Protein AF-A0A959BJ70-F1 (afdb_monomer_lite)

pLDDT: mean 80.43, std 12.51, range [38.5, 95.38]

Foldseek 3Di:
DDDDPVVVVCVVVVHPPVVCCVPPPQWDWDADPVQATCFTDPSRCVQQVHDRVRRHRHHCVVCPPVDDGD

Sequence (70 aa):
MKPSSEMIELMEKGFDFENFLNTHINGILAVREDGRLLLADHDATTLLGYSPSQLNGQPVSLILPKLQLP

Radius of gyration: 13.96 Å; chains: 1; bounding box: 25×29×34 Å

Structure (mmCIF, N/CA/C/O backbone):
data_AF-A0A959BJ70-F1
#
_entry.id   AF-A0A959BJ70-F1
#
loop_
_atom_site.group_PDB
_atom_site.id
_atom_site.type_symbol
_atom_site.label_atom_id
_atom_site.label_alt_id
_atom_site.label_comp_id
_atom_site.label_asym_id
_atom_site.label_entity_id
_atom_site.label_seq_id
_atom_site.pdbx_PDB_ins_code
_atom_site.Cartn_x
_atom_site.Cartn_y
_atom_site.Cartn_z
_atom_site.occupancy
_atom_site.B_iso_or_equiv
_atom_site.auth_seq_id
_atom_site.auth_comp_id
_atom_site.auth_asym_id
_atom_site.auth_atom_id
_atom_site.pdbx_PDB_model_num
ATOM 1 N N . MET A 1 1 ? -2.395 -20.089 -4.917 1.00 41.69 1 MET A N 1
ATOM 2 C CA . MET A 1 1 ? -2.792 -19.072 -5.916 1.00 41.69 1 MET A CA 1
ATOM 3 C C . MET A 1 1 ? -1.930 -19.301 -7.154 1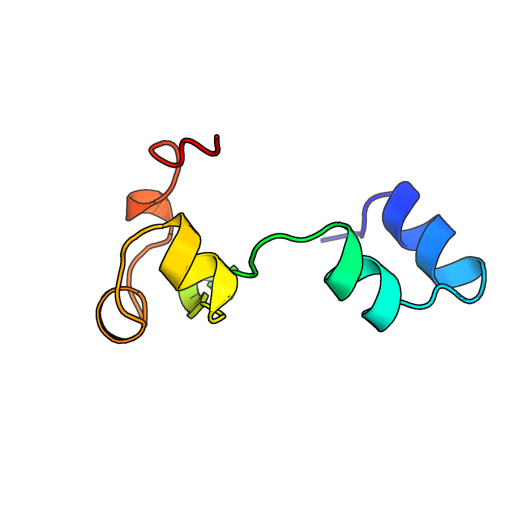.00 41.69 1 MET A C 1
ATOM 5 O O . MET A 1 1 ? -0.718 -19.324 -6.994 1.00 41.69 1 MET A O 1
ATOM 9 N N . LYS A 1 2 ? -2.501 -19.610 -8.330 1.00 38.50 2 LYS A N 1
ATOM 10 C CA . LYS A 1 2 ? -1.690 -19.723 -9.559 1.00 38.50 2 LYS A CA 1
ATOM 11 C C . LYS A 1 2 ? -1.357 -18.302 -10.038 1.00 38.50 2 LYS A C 1
ATOM 13 O O . LYS A 1 2 ? -2.287 -17.496 -10.070 1.00 38.50 2 LYS A O 1
ATOM 18 N N . PRO A 1 3 ? -0.091 -17.981 -10.352 1.00 56.94 3 PRO A N 1
ATOM 19 C CA . PRO A 1 3 ? 0.259 -16.681 -10.918 1.00 56.94 3 PRO A CA 1
ATOM 20 C C . PRO A 1 3 ? -0.551 -16.422 -12.196 1.00 56.94 3 PRO A C 1
ATOM 22 O O . PRO A 1 3 ? -0.869 -17.365 -12.927 1.00 56.94 3 PRO A O 1
ATOM 25 N N . SER A 1 4 ? -0.937 -15.162 -12.427 1.00 69.31 4 SER A N 1
ATOM 26 C CA . SER A 1 4 ? -1.617 -14.757 -13.660 1.00 69.31 4 SER A CA 1
ATOM 27 C C . SER A 1 4 ? -0.744 -15.107 -14.867 1.00 69.31 4 SER A C 1
ATOM 29 O O . SER A 1 4 ? 0.483 -15.135 -14.770 1.00 69.31 4 SER A O 1
ATOM 31 N N . SER A 1 5 ? -1.367 -15.402 -16.008 1.00 65.81 5 SER A N 1
ATOM 32 C CA . SER A 1 5 ? -0.661 -15.826 -17.224 1.00 65.81 5 SER A CA 1
ATOM 33 C C . SER A 1 5 ? 0.417 -14.832 -17.667 1.00 65.81 5 SER A C 1
ATOM 35 O O . SER A 1 5 ? 1.470 -15.257 -18.123 1.00 65.81 5 SER A O 1
ATOM 37 N N . GLU A 1 6 ? 0.201 -13.535 -17.431 1.00 61.59 6 GLU A N 1
ATOM 38 C CA . GLU A 1 6 ? 1.191 -12.477 -17.675 1.00 61.59 6 GLU A CA 1
ATOM 39 C C . GLU A 1 6 ? 2.443 -12.637 -16.802 1.00 61.59 6 GLU A C 1
ATOM 41 O O . GLU A 1 6 ? 3.563 -12.475 -17.275 1.00 61.59 6 GLU A O 1
ATOM 46 N N . MET A 1 7 ? 2.274 -13.017 -15.534 1.00 62.84 7 MET A N 1
ATOM 47 C CA . MET A 1 7 ? 3.378 -13.208 -14.594 1.00 62.84 7 MET A CA 1
ATOM 48 C C . MET A 1 7 ? 4.180 -14.478 -14.906 1.00 62.84 7 MET A C 1
ATOM 50 O O . MET A 1 7 ? 5.395 -14.506 -14.717 1.00 62.84 7 MET A O 1
ATOM 54 N N . ILE A 1 8 ? 3.510 -15.524 -15.401 1.00 66.75 8 ILE A N 1
ATOM 55 C CA . ILE A 1 8 ? 4.164 -16.753 -15.874 1.00 66.75 8 ILE A CA 1
ATOM 56 C C . ILE A 1 8 ? 4.984 -16.463 -17.137 1.00 66.75 8 ILE A C 1
ATOM 58 O O . ILE A 1 8 ? 6.147 -16.853 -17.199 1.00 66.75 8 ILE A O 1
ATOM 62 N N . GLU A 1 9 ? 4.418 -15.727 -18.098 1.00 65.38 9 GLU A N 1
ATOM 63 C CA . GLU A 1 9 ? 5.108 -15.354 -19.340 1.00 65.38 9 GLU A CA 1
ATOM 64 C C . GLU A 1 9 ? 6.330 -14.458 -19.078 1.00 65.38 9 GLU A C 1
ATOM 66 O O . GLU A 1 9 ? 7.373 -14.618 -19.716 1.00 65.38 9 GLU A O 1
ATOM 71 N N . LEU A 1 10 ? 6.225 -13.549 -18.102 1.00 64.12 10 LEU A N 1
ATOM 72 C CA . LEU A 1 10 ? 7.357 -12.784 -17.584 1.00 64.12 10 LEU A CA 1
ATOM 73 C C . LEU A 1 10 ? 8.454 -13.733 -17.086 1.00 64.12 10 LEU A C 1
ATOM 75 O O . LEU A 1 10 ? 9.558 -13.728 -17.623 1.00 64.12 10 LEU A O 1
ATOM 79 N N . MET A 1 11 ? 8.156 -14.608 -16.123 1.00 64.00 11 MET A N 1
ATOM 80 C CA . MET A 1 11 ? 9.163 -15.513 -15.553 1.00 64.00 11 MET A CA 1
ATOM 81 C C . MET A 1 11 ? 9.840 -16.418 -16.604 1.00 64.00 11 MET A C 1
ATOM 83 O O . MET A 1 11 ? 11.030 -16.701 -16.472 1.00 64.00 11 MET A O 1
ATOM 87 N N . GLU A 1 12 ? 9.134 -16.827 -17.665 1.00 70.31 12 GLU A N 1
ATOM 88 C CA . GLU A 1 12 ? 9.685 -17.676 -18.736 1.00 70.31 12 GLU A CA 1
ATOM 89 C C . GLU A 1 12 ? 10.643 -16.947 -19.698 1.00 70.31 12 GLU A C 1
ATOM 91 O O . GLU A 1 12 ? 11.539 -17.581 -20.259 1.00 70.31 12 GLU A O 1
ATOM 96 N N . LYS A 1 13 ? 10.526 -15.623 -19.875 1.00 71.06 13 LYS A N 1
ATOM 97 C CA . LYS A 1 13 ? 11.378 -14.847 -20.805 1.00 71.06 13 LYS A CA 1
ATOM 98 C C . LYS A 1 13 ? 12.753 -14.448 -20.245 1.00 71.06 13 LYS A C 1
ATOM 100 O O . LYS A 1 13 ? 13.460 -13.676 -20.889 1.00 71.06 13 LYS A O 1
ATOM 105 N N . GLY A 1 14 ? 13.158 -14.959 -19.080 1.00 63.59 14 GLY A N 1
ATOM 106 C CA . GLY A 1 14 ? 14.360 -14.469 -18.391 1.00 63.59 14 GLY A CA 1
ATOM 107 C C . GLY A 1 14 ? 14.139 -13.053 -17.861 1.00 63.59 14 GLY A C 1
ATOM 108 O O . GLY A 1 14 ? 14.956 -12.160 -18.069 1.00 63.59 14 GLY A O 1
ATOM 109 N N . PHE A 1 15 ? 12.972 -12.834 -17.260 1.00 68.19 15 PHE A N 1
ATOM 110 C CA . PHE A 1 15 ? 12.560 -11.529 -16.781 1.00 68.19 15 PHE A CA 1
ATOM 111 C C . PHE A 1 15 ? 13.398 -11.059 -15.606 1.00 68.19 15 PHE A C 1
ATOM 113 O O . PHE A 1 15 ? 13.521 -11.738 -14.585 1.00 68.19 15 PHE A O 1
ATOM 120 N N . ASP A 1 16 ? 13.926 -9.853 -15.767 1.00 78.12 16 ASP A N 1
ATOM 121 C CA . ASP A 1 16 ? 14.583 -9.113 -14.709 1.00 78.12 16 ASP A CA 1
ATOM 122 C C . ASP A 1 16 ? 13.523 -8.610 -13.722 1.00 78.12 16 ASP A C 1
ATOM 124 O O . ASP A 1 16 ? 12.968 -7.514 -13.845 1.00 78.12 16 ASP A O 1
ATOM 128 N N . PHE A 1 17 ? 13.192 -9.492 -12.778 1.00 71.94 17 PHE A N 1
ATOM 129 C CA . PHE A 1 17 ? 12.205 -9.240 -11.739 1.00 71.94 17 PHE A CA 1
ATOM 130 C C . PHE A 1 17 ? 12.581 -8.008 -10.916 1.00 71.94 17 PHE A C 1
ATOM 132 O O . PHE A 1 17 ? 11.718 -7.180 -10.648 1.00 71.94 17 PHE A O 1
ATOM 139 N N . GLU A 1 18 ? 13.863 -7.837 -10.587 1.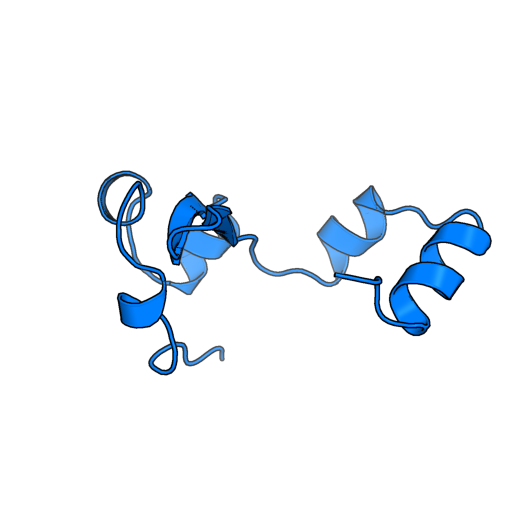00 74.88 18 GLU A N 1
ATOM 140 C CA . GLU A 1 18 ? 14.341 -6.665 -9.851 1.00 74.88 18 GLU A CA 1
ATOM 141 C C . GLU A 1 18 ? 14.117 -5.379 -10.644 1.00 74.88 18 GLU A C 1
ATOM 143 O O . GLU A 1 18 ? 13.539 -4.425 -10.119 1.00 74.88 18 GLU A O 1
ATOM 148 N N . ASN A 1 19 ? 14.507 -5.350 -11.922 1.00 79.12 19 ASN A N 1
ATOM 149 C CA . ASN A 1 19 ? 14.309 -4.164 -12.749 1.00 79.12 19 ASN A CA 1
ATOM 150 C C . ASN A 1 19 ? 12.824 -3.832 -12.937 1.00 79.12 19 ASN A C 1
ATOM 152 O O . ASN A 1 19 ? 12.442 -2.663 -12.898 1.00 79.12 19 ASN A O 1
ATOM 156 N N . PHE A 1 20 ? 11.963 -4.834 -13.105 1.00 78.00 20 PHE A N 1
ATOM 157 C CA . PHE A 1 20 ? 10.528 -4.587 -13.202 1.00 78.00 20 PHE A CA 1
ATOM 158 C C . PHE A 1 20 ? 9.929 -4.040 -11.912 1.00 78.00 20 PHE A C 1
ATOM 160 O O . PHE A 1 20 ? 9.180 -3.064 -11.970 1.00 78.00 20 PHE A O 1
ATOM 167 N N . LEU A 1 21 ? 10.276 -4.632 -10.762 1.00 75.81 21 LEU A N 1
ATOM 168 C CA . LEU A 1 21 ? 9.852 -4.114 -9.463 1.00 75.81 21 LEU A CA 1
ATOM 169 C C . LEU A 1 21 ? 10.252 -2.639 -9.329 1.00 75.81 21 LEU A C 1
ATOM 171 O O . LEU A 1 21 ? 9.402 -1.807 -9.029 1.00 75.81 21 LEU A O 1
ATOM 175 N N . ASN A 1 22 ? 11.499 -2.308 -9.666 1.00 71.88 22 ASN A N 1
ATOM 176 C CA . ASN A 1 22 ? 12.035 -0.951 -9.552 1.00 71.88 22 ASN A CA 1
ATOM 177 C C . ASN A 1 22 ? 11.410 0.069 -10.524 1.00 71.88 22 ASN A C 1
ATOM 179 O O . ASN A 1 22 ? 11.523 1.270 -10.295 1.00 71.88 22 ASN A O 1
ATOM 183 N N . THR A 1 23 ? 10.803 -0.375 -11.629 1.00 76.50 23 THR A N 1
ATOM 184 C CA . THR A 1 23 ? 10.299 0.520 -12.692 1.00 76.50 23 THR A CA 1
ATOM 185 C C . THR A 1 23 ? 8.781 0.641 -12.734 1.00 76.50 23 THR A C 1
ATOM 187 O O . THR A 1 23 ? 8.276 1.662 -13.198 1.00 76.50 23 THR A O 1
ATOM 190 N N . HIS A 1 24 ? 8.050 -0.376 -12.273 1.00 77.25 24 HIS A N 1
ATOM 191 C CA . HIS A 1 24 ? 6.594 -0.451 -12.427 1.00 77.25 24 HIS A CA 1
ATOM 192 C C . HIS A 1 24 ? 5.839 -0.511 -11.097 1.00 77.25 24 HIS A C 1
ATOM 194 O O . HIS A 1 24 ? 4.638 -0.245 -11.082 1.00 77.25 24 HIS A O 1
ATOM 200 N N . ILE A 1 25 ? 6.499 -0.866 -9.989 1.00 77.50 25 ILE A N 1
ATOM 201 C CA . ILE A 1 25 ? 5.849 -0.979 -8.682 1.00 77.50 25 ILE A CA 1
ATOM 202 C C . ILE A 1 25 ? 6.215 0.229 -7.829 1.00 77.50 25 ILE A C 1
ATOM 204 O O . ILE A 1 25 ? 7.381 0.492 -7.570 1.00 77.50 25 ILE A O 1
ATOM 208 N N . ASN A 1 26 ? 5.200 0.954 -7.362 1.00 82.31 26 ASN A N 1
ATOM 209 C CA . ASN A 1 26 ? 5.387 2.116 -6.492 1.00 82.31 26 ASN A CA 1
ATOM 210 C C . ASN A 1 26 ? 5.295 1.777 -4.992 1.00 82.31 26 ASN A C 1
ATOM 212 O O . ASN A 1 26 ? 5.314 2.680 -4.169 1.00 82.31 26 ASN A O 1
ATOM 216 N N . GLY A 1 27 ? 5.140 0.503 -4.626 1.00 87.44 27 GLY A N 1
ATOM 217 C CA . GLY A 1 27 ? 5.157 0.040 -3.238 1.00 87.44 27 GLY A CA 1
ATOM 218 C C . GLY A 1 27 ? 4.652 -1.393 -3.069 1.00 87.44 27 GLY A C 1
ATOM 219 O O . GLY A 1 27 ? 3.768 -1.847 -3.803 1.00 87.44 27 GLY A O 1
ATOM 220 N N . ILE A 1 28 ? 5.193 -2.104 -2.079 1.00 87.88 28 ILE A N 1
ATOM 221 C CA . ILE A 1 28 ? 4.877 -3.504 -1.770 1.00 87.88 28 ILE A CA 1
ATOM 222 C C . ILE A 1 28 ? 4.277 -3.629 -0.364 1.00 87.88 28 ILE A C 1
ATOM 224 O O . ILE A 1 28 ? 4.865 -3.225 0.641 1.00 87.88 28 ILE A O 1
ATOM 228 N N . LEU A 1 29 ? 3.118 -4.290 -0.288 1.00 89.19 29 LEU A N 1
ATOM 229 C CA . LEU A 1 29 ? 2.518 -4.782 0.953 1.00 89.19 29 LEU A CA 1
ATOM 230 C C . LEU A 1 29 ? 2.528 -6.312 0.955 1.00 89.19 29 LEU A C 1
ATOM 232 O O . LEU A 1 29 ? 1.981 -6.938 0.048 1.00 89.19 29 LEU A O 1
ATOM 236 N N . ALA A 1 30 ? 3.082 -6.922 2.001 1.00 91.00 30 ALA A N 1
ATOM 237 C CA . ALA A 1 30 ? 2.939 -8.355 2.239 1.00 91.00 30 ALA A CA 1
ATOM 238 C C . ALA A 1 30 ? 1.853 -8.597 3.289 1.00 91.00 30 ALA A C 1
ATOM 240 O O . ALA A 1 30 ? 1.851 -7.968 4.349 1.00 91.00 30 ALA A O 1
ATOM 241 N N . VAL A 1 31 ? 0.948 -9.534 3.016 1.00 94.12 31 VAL A N 1
ATOM 242 C CA . VAL A 1 31 ? -0.181 -9.885 3.887 1.00 94.12 31 VAL A CA 1
ATOM 243 C C . VAL A 1 31 ? -0.071 -11.365 4.243 1.00 94.12 31 VAL A C 1
ATOM 245 O O . VAL A 1 31 ? 0.214 -12.197 3.383 1.00 94.12 31 VAL A O 1
ATOM 248 N N . ARG A 1 32 ? -0.269 -11.700 5.517 1.00 94.06 32 ARG A N 1
ATOM 249 C CA . ARG A 1 32 ? -0.363 -13.082 5.998 1.00 94.06 32 ARG A CA 1
ATOM 250 C C . ARG A 1 32 ? -1.682 -13.711 5.551 1.00 94.06 32 ARG A C 1
ATOM 252 O O . ARG A 1 32 ? -2.640 -13.014 5.233 1.00 94.06 32 ARG A O 1
ATOM 259 N N . GLU A 1 33 ? -1.770 -15.034 5.623 1.00 95.06 33 GLU A N 1
ATOM 260 C CA . GLU A 1 33 ? -2.999 -15.764 5.279 1.00 95.06 33 GLU A CA 1
ATOM 261 C C . GLU A 1 33 ? -4.219 -15.350 6.123 1.00 95.06 33 GLU A C 1
ATOM 263 O O . GLU A 1 33 ? -5.345 -15.409 5.640 1.00 95.06 33 GLU A O 1
ATOM 268 N N . ASP A 1 34 ? -4.012 -14.861 7.351 1.00 95.38 34 ASP A N 1
ATOM 269 C CA . ASP A 1 34 ? -5.073 -14.340 8.228 1.00 95.38 34 ASP A CA 1
ATOM 270 C C . ASP A 1 34 ? -5.528 -12.907 7.877 1.00 95.38 34 ASP A C 1
ATOM 272 O O . ASP A 1 34 ? -6.333 -12.309 8.595 1.00 95.38 34 ASP A O 1
ATOM 276 N N . GLY A 1 35 ? -5.007 -12.338 6.787 1.00 93.31 35 GLY A N 1
ATOM 277 C CA . GLY A 1 35 ? -5.344 -10.999 6.311 1.00 93.31 35 GLY A CA 1
ATOM 278 C C . GLY A 1 35 ? -4.606 -9.867 7.028 1.00 93.31 35 GLY A C 1
ATOM 279 O O . GLY A 1 35 ? -4.923 -8.698 6.787 1.00 93.31 35 GLY A O 1
ATOM 280 N N . ARG A 1 36 ? -3.634 -10.163 7.902 1.00 95.00 36 ARG A N 1
ATOM 281 C CA . ARG A 1 36 ? -2.828 -9.137 8.583 1.00 95.00 36 ARG A CA 1
ATOM 282 C C . ARG A 1 36 ? -1.591 -8.761 7.785 1.00 95.00 36 ARG A C 1
ATOM 284 O O . ARG A 1 36 ? -0.892 -9.620 7.259 1.00 95.00 36 ARG A O 1
ATOM 291 N N . LEU A 1 37 ? -1.275 -7.475 7.757 1.00 93.19 37 LEU A N 1
ATOM 292 C CA . LEU A 1 37 ? -0.050 -6.949 7.172 1.00 93.19 37 LEU A CA 1
ATOM 293 C C . LEU A 1 37 ? 1.174 -7.522 7.899 1.00 93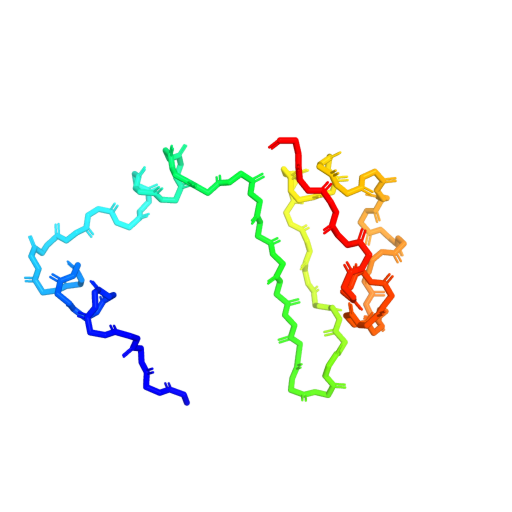.19 37 LEU A C 1
ATOM 295 O O . LEU A 1 37 ? 1.265 -7.509 9.129 1.00 93.19 37 LEU A O 1
ATOM 299 N N . LEU A 1 38 ? 2.102 -8.051 7.112 1.00 91.94 38 LEU A N 1
ATOM 300 C CA . LEU A 1 38 ? 3.387 -8.590 7.542 1.00 91.94 38 LEU A CA 1
ATOM 301 C C . LEU A 1 38 ? 4.510 -7.570 7.330 1.00 91.94 38 LEU A C 1
ATOM 303 O O . LEU A 1 38 ? 5.377 -7.427 8.185 1.00 91.94 38 LEU A O 1
ATOM 307 N N . LEU A 1 39 ? 4.479 -6.877 6.192 1.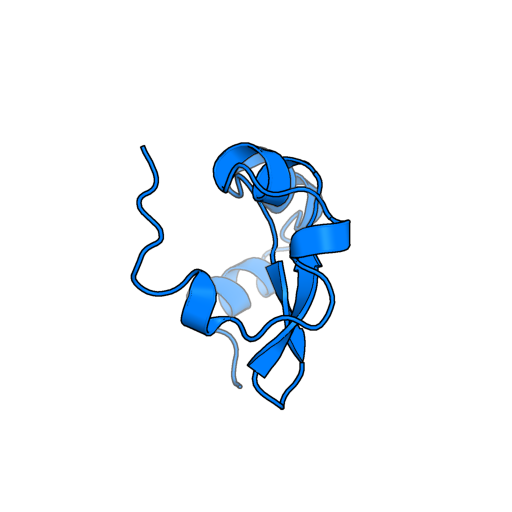00 88.94 39 LEU A N 1
ATOM 308 C CA . LEU A 1 39 ? 5.487 -5.919 5.747 1.00 88.94 39 LEU A CA 1
ATOM 309 C C . LEU A 1 39 ? 4.799 -4.844 4.904 1.00 88.94 39 LEU A C 1
ATOM 311 O O . LEU A 1 39 ? 3.901 -5.150 4.120 1.00 88.94 39 LEU A O 1
ATOM 315 N N . ALA A 1 40 ? 5.280 -3.616 5.035 1.00 89.69 40 ALA A N 1
ATOM 316 C CA . ALA A 1 40 ? 5.152 -2.580 4.026 1.00 89.69 40 ALA A CA 1
ATOM 317 C C . ALA A 1 40 ? 6.560 -2.052 3.744 1.00 89.69 40 ALA A C 1
ATOM 319 O O . ALA A 1 40 ? 7.303 -1.789 4.697 1.00 89.69 40 ALA A O 1
ATOM 320 N N . ASP A 1 41 ? 6.944 -1.955 2.475 1.00 89.44 41 ASP A N 1
ATOM 321 C CA . ASP A 1 41 ? 8.205 -1.314 2.109 1.00 89.44 41 ASP A CA 1
ATOM 322 C C . ASP A 1 41 ? 8.123 0.217 2.249 1.00 89.44 41 ASP A C 1
ATOM 324 O O . ASP A 1 41 ? 7.095 0.791 2.626 1.00 89.44 41 ASP A O 1
ATOM 328 N N . HIS A 1 42 ? 9.251 0.884 2.001 1.00 89.19 42 HIS A N 1
ATOM 329 C CA . HIS A 1 42 ? 9.345 2.331 2.150 1.00 89.19 42 HIS A CA 1
ATOM 330 C C . HIS A 1 42 ? 8.366 3.069 1.229 1.00 89.19 42 HIS A C 1
ATOM 332 O O . HIS A 1 42 ? 7.656 3.971 1.686 1.00 89.19 42 HIS A O 1
ATOM 338 N N . ASP A 1 43 ? 8.271 2.654 -0.031 1.00 88.75 43 ASP A N 1
ATOM 339 C CA . ASP A 1 43 ? 7.439 3.346 -1.009 1.00 88.75 43 ASP A CA 1
ATOM 340 C C . ASP A 1 43 ? 5.949 3.136 -0.704 1.00 88.75 43 ASP A C 1
ATOM 342 O O . ASP A 1 43 ? 5.183 4.101 -0.709 1.00 88.75 43 ASP A O 1
ATOM 346 N N . ALA A 1 44 ? 5.544 1.940 -0.259 1.00 89.50 44 ALA A N 1
ATOM 347 C CA . ALA A 1 44 ? 4.191 1.696 0.235 1.00 89.50 44 ALA A CA 1
ATOM 348 C C . ALA A 1 44 ? 3.861 2.572 1.449 1.00 89.50 44 ALA A C 1
ATOM 350 O O . ALA A 1 44 ? 2.806 3.203 1.480 1.00 89.50 44 ALA A O 1
ATOM 351 N N . THR A 1 45 ? 4.743 2.654 2.451 1.00 90.19 45 THR A N 1
ATOM 352 C CA . THR A 1 45 ? 4.492 3.508 3.632 1.00 90.19 45 THR A CA 1
ATOM 353 C C . THR A 1 45 ? 4.341 4.981 3.257 1.00 90.19 45 THR A C 1
ATOM 355 O O . THR A 1 45 ? 3.480 5.672 3.806 1.00 90.19 45 THR A O 1
ATOM 358 N N . THR A 1 46 ? 5.117 5.431 2.269 1.00 88.62 46 THR A N 1
ATOM 359 C CA . THR A 1 46 ? 5.074 6.794 1.735 1.00 88.62 46 THR A CA 1
ATOM 360 C C . THR A 1 46 ? 3.770 7.055 0.989 1.00 88.62 46 THR A C 1
ATOM 362 O O . THR A 1 46 ? 3.081 8.024 1.306 1.00 88.62 46 THR A O 1
ATOM 365 N N . LEU A 1 47 ? 3.384 6.174 0.061 1.00 87.06 47 LEU A N 1
ATOM 366 C CA . LEU A 1 47 ? 2.129 6.286 -0.690 1.00 87.06 47 LEU A CA 1
ATOM 367 C C . LEU A 1 47 ? 0.899 6.267 0.219 1.00 87.06 47 LEU A C 1
ATOM 369 O O . LEU A 1 47 ? -0.072 6.979 -0.024 1.00 87.06 47 LEU A O 1
ATOM 373 N N . LEU A 1 48 ? 0.930 5.433 1.256 1.00 86.50 48 LEU A N 1
ATOM 374 C CA . LEU A 1 48 ? -0.202 5.236 2.155 1.00 86.50 48 LEU A CA 1
ATOM 375 C C . LEU A 1 48 ? -0.278 6.281 3.274 1.00 86.50 48 LEU A C 1
ATOM 377 O O . LEU A 1 48 ? -1.318 6.399 3.919 1.00 86.50 48 LEU A O 1
ATOM 381 N N . GLY A 1 49 ? 0.815 7.000 3.542 1.00 88.56 49 GLY A N 1
ATOM 382 C CA . GLY A 1 49 ? 0.896 7.969 4.634 1.00 88.56 49 GLY A CA 1
ATOM 383 C C . GLY A 1 49 ? 0.867 7.343 6.035 1.00 88.56 49 GLY A C 1
ATOM 384 O O . GLY A 1 49 ? 0.450 8.003 6.987 1.00 88.56 49 GLY A O 1
ATOM 385 N N . TYR A 1 50 ? 1.301 6.087 6.181 1.00 88.19 50 TYR A N 1
ATOM 386 C CA . TYR A 1 50 ? 1.397 5.394 7.472 1.00 88.19 50 TYR A CA 1
ATOM 387 C C . TYR A 1 50 ? 2.842 5.052 7.809 1.00 88.19 50 TYR A C 1
ATOM 389 O O . TYR A 1 50 ? 3.621 4.679 6.938 1.00 88.19 50 TYR A O 1
ATOM 397 N N . SER A 1 51 ? 3.195 5.085 9.093 1.00 85.81 51 SER A N 1
ATOM 398 C CA . SER A 1 51 ? 4.481 4.555 9.535 1.00 85.81 51 SER A CA 1
ATOM 399 C C . SER A 1 51 ? 4.493 3.014 9.498 1.00 85.81 51 SER A C 1
ATOM 401 O O . SER A 1 51 ? 3.450 2.376 9.685 1.00 85.81 51 SER A O 1
ATOM 403 N N . PRO A 1 52 ? 5.669 2.373 9.354 1.00 81.50 52 PRO A N 1
ATOM 404 C CA . PRO A 1 52 ? 5.778 0.912 9.396 1.00 81.50 52 PRO A CA 1
ATOM 405 C C . PRO A 1 52 ? 5.169 0.292 10.664 1.00 81.50 52 PRO A C 1
ATOM 407 O O . PRO A 1 52 ? 4.533 -0.762 10.615 1.00 81.50 52 PRO A O 1
ATOM 410 N N . SER A 1 53 ? 5.320 0.965 11.811 1.00 86.06 53 SER A N 1
ATOM 411 C CA . SER A 1 53 ? 4.775 0.510 13.093 1.00 86.06 53 SER A CA 1
ATOM 412 C C . SER A 1 53 ? 3.251 0.598 13.167 1.00 86.06 53 SER A C 1
ATOM 414 O O . SER A 1 53 ? 2.641 -0.175 13.901 1.00 86.06 53 SER A O 1
ATOM 416 N N . GLN A 1 54 ? 2.631 1.496 12.398 1.00 86.75 54 GLN A N 1
ATOM 417 C CA . GLN A 1 54 ? 1.176 1.581 12.283 1.00 86.75 54 GLN A CA 1
ATOM 418 C C . GLN A 1 54 ? 0.599 0.490 11.382 1.00 86.75 54 GLN A C 1
ATOM 420 O O . GLN A 1 54 ? -0.567 0.150 11.544 1.00 86.75 54 GLN A O 1
ATOM 425 N N . LEU A 1 55 ? 1.388 -0.057 10.454 1.00 86.81 55 LEU A N 1
ATOM 426 C CA . LEU A 1 55 ? 0.926 -1.061 9.496 1.00 86.81 55 LEU A CA 1
ATOM 427 C C . LEU A 1 55 ? 1.133 -2.496 9.985 1.00 86.81 55 LEU A C 1
ATOM 429 O O . LEU A 1 55 ? 0.293 -3.355 9.725 1.00 86.81 55 LEU A O 1
ATOM 433 N N . ASN A 1 56 ? 2.215 -2.779 10.710 1.00 90.94 56 ASN A N 1
ATOM 434 C CA . ASN A 1 56 ? 2.543 -4.148 11.107 1.00 90.94 56 ASN A CA 1
ATOM 435 C C . ASN A 1 56 ? 1.434 -4.806 11.957 1.00 90.94 56 ASN A C 1
ATOM 437 O O . ASN A 1 56 ? 1.020 -4.286 12.994 1.00 90.94 56 ASN A O 1
ATOM 441 N N . GLY A 1 57 ? 0.962 -5.980 11.527 1.00 91.88 57 GLY A N 1
ATOM 442 C CA . GLY A 1 57 ? -0.056 -6.776 12.217 1.00 91.88 57 GLY A CA 1
ATOM 443 C C . GLY A 1 57 ? -1.491 -6.259 12.083 1.00 91.88 57 GLY A C 1
ATOM 444 O O . GLY A 1 57 ? -2.419 -6.924 12.562 1.00 91.88 57 GLY A O 1
ATOM 445 N N . GLN A 1 58 ? -1.697 -5.117 11.424 1.00 94.31 58 GLN A N 1
ATOM 446 C CA . GLN A 1 58 ? -3.027 -4.582 11.161 1.00 94.31 58 GLN A CA 1
ATOM 447 C C . GL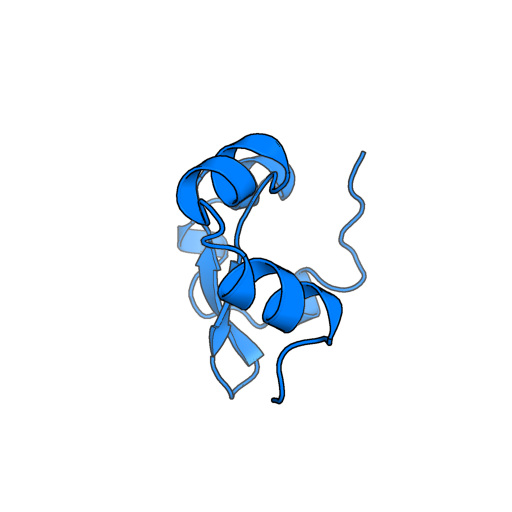N A 1 58 ? -3.732 -5.349 10.039 1.00 94.31 58 GLN A C 1
ATOM 449 O O . GLN A 1 58 ? -3.072 -5.842 9.125 1.00 94.31 58 GLN A O 1
ATOM 454 N N . PRO A 1 59 ? -5.069 -5.461 10.069 1.00 94.44 59 PRO A N 1
ATOM 455 C CA . PRO A 1 59 ? -5.803 -6.088 8.982 1.00 94.44 59 PRO A CA 1
ATOM 456 C C . PRO A 1 59 ? -5.730 -5.235 7.707 1.00 94.44 59 PRO A C 1
ATOM 458 O O . PRO A 1 59 ? -5.929 -4.018 7.744 1.00 94.44 59 PRO A O 1
ATOM 461 N N . VAL A 1 60 ? -5.505 -5.885 6.562 1.00 92.62 60 VAL A N 1
ATOM 462 C CA . VAL A 1 60 ? -5.395 -5.226 5.244 1.00 92.62 60 VAL A CA 1
ATOM 463 C C . VAL A 1 60 ? -6.664 -4.450 4.860 1.00 92.62 60 VAL A C 1
ATOM 465 O O . VAL A 1 60 ? -6.608 -3.461 4.131 1.00 92.62 60 VAL A O 1
ATOM 468 N N . SER A 1 61 ? -7.813 -4.833 5.421 1.00 91.88 61 SER A N 1
ATOM 469 C CA . SER A 1 61 ? -9.102 -4.156 5.241 1.00 91.88 61 SER A CA 1
ATOM 470 C C . SER A 1 61 ? -9.155 -2.732 5.809 1.00 91.88 61 SER A C 1
ATOM 472 O O . SER A 1 61 ? -10.120 -2.013 5.566 1.00 91.88 61 SER A O 1
ATOM 474 N N . LEU A 1 62 ? -8.165 -2.298 6.599 1.00 88.75 62 LEU A N 1
ATOM 475 C CA . LEU A 1 62 ? -8.061 -0.884 6.978 1.00 88.75 62 LEU A CA 1
ATOM 476 C C . LEU A 1 62 ? -7.644 -0.009 5.796 1.00 88.75 62 LEU A C 1
ATOM 478 O O . LEU A 1 62 ? -8.078 1.141 5.719 1.00 88.75 62 LEU A O 1
ATOM 482 N N . ILE A 1 63 ? -6.830 -0.567 4.900 1.00 87.00 63 ILE A N 1
ATOM 483 C CA . ILE A 1 63 ? -6.298 0.106 3.716 1.00 87.00 63 ILE A CA 1
ATOM 484 C C . ILE A 1 63 ? -7.242 -0.097 2.534 1.00 87.00 63 ILE A C 1
ATOM 486 O O . ILE A 1 63 ? -7.537 0.845 1.809 1.00 87.00 63 ILE A O 1
ATOM 490 N N . 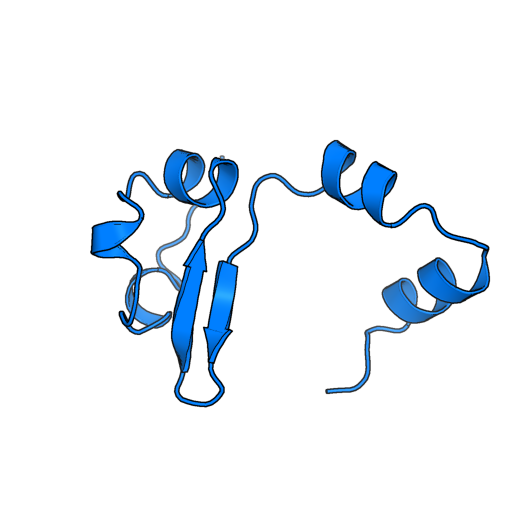LEU A 1 64 ? -7.761 -1.309 2.340 1.00 85.69 64 LEU A N 1
ATOM 491 C CA . LEU A 1 64 ? -8.638 -1.627 1.213 1.00 85.69 64 LEU A CA 1
ATOM 492 C C . LEU A 1 64 ? -10.120 -1.578 1.618 1.00 85.69 64 LEU A C 1
ATOM 494 O O . LEU A 1 64 ? -10.470 -2.120 2.664 1.00 85.69 64 LEU A O 1
ATOM 498 N N . PRO A 1 65 ? -11.017 -0.981 0.807 1.00 78.69 65 PRO A N 1
ATOM 499 C CA . PRO A 1 65 ? -10.792 -0.357 -0.504 1.00 78.69 65 PRO A CA 1
ATOM 500 C C . PRO A 1 65 ? -10.475 1.148 -0.425 1.00 78.69 65 PRO A C 1
ATOM 502 O O . PRO A 1 65 ? -10.578 1.846 -1.424 1.00 78.69 65 PRO A O 1
ATOM 505 N N . LYS A 1 66 ? -10.145 1.678 0.759 1.00 79.69 66 LYS A N 1
ATOM 506 C CA . LYS A 1 66 ? -9.892 3.117 0.952 1.00 79.69 66 LYS A CA 1
ATOM 507 C C . LYS A 1 66 ? -8.686 3.633 0.167 1.00 79.69 66 LYS A C 1
ATOM 509 O O . LYS A 1 66 ? -8.554 4.842 0.016 1.00 79.69 66 LYS A O 1
ATOM 514 N N . LEU A 1 67 ? -7.819 2.731 -0.285 1.00 78.25 67 LEU A N 1
ATOM 515 C CA . LEU A 1 67 ? -6.648 3.035 -1.083 1.00 78.25 67 LEU A CA 1
ATOM 516 C C . LEU A 1 67 ? -7.042 3.810 -2.341 1.00 78.25 67 LEU A C 1
ATOM 518 O O . LEU A 1 67 ? -7.669 3.270 -3.250 1.00 78.25 67 LEU A O 1
ATOM 522 N N . GLN A 1 68 ? -6.642 5.075 -2.377 1.00 70.44 68 GLN A N 1
ATOM 523 C CA . GLN A 1 68 ? -6.720 5.930 -3.549 1.00 70.44 68 GLN A CA 1
ATOM 524 C C . GLN A 1 68 ? -5.287 6.274 -3.927 1.00 70.44 68 GLN A C 1
ATOM 526 O O . GLN A 1 68 ? -4.596 6.963 -3.180 1.00 70.44 68 GLN A O 1
ATOM 531 N N . LEU A 1 69 ? -4.833 5.714 -5.044 1.00 68.69 69 LEU A N 1
ATOM 532 C CA . LEU A 1 69 ? -3.553 6.072 -5.640 1.00 68.69 69 LEU A CA 1
ATOM 533 C C . LEU A 1 69 ? -3.764 7.305 -6.539 1.00 68.69 69 LEU A C 1
ATOM 535 O O . LEU A 1 69 ? -4.847 7.418 -7.123 1.00 68.69 69 LEU A O 1
ATOM 539 N N . PRO A 1 70 ? -2.792 8.233 -6.604 1.00 64.12 70 PRO A N 1
ATOM 540 C CA . PRO A 1 70 ? -2.819 9.341 -7.557 1.00 64.12 70 PRO A CA 1
ATOM 541 C C . PRO A 1 70 ? -2.785 8.865 -9.015 1.00 64.12 70 PRO A C 1
ATOM 543 O O . PRO A 1 70 ? -2.263 7.756 -9.274 1.00 64.12 70 PRO A O 1
#

Secondary structure (DSSP, 8-state):
-PPPHHHHHHHHTT--HHHHHHHH-S--EEE-TTSBEEEE-HHHHHHHT--HHHHTT-BGGGTTTT----